Protein AF-A0A6A8FIJ9-F1 (afdb_monomer_lite)

Foldseek 3Di:
DAAFEEEEAPLADCLCVVVQVVSVYHYDHAHADLVRSLVVCVVVVGQWYDYNVGQTAGSVVGSGGDPVVVVVVLVVVCVVVVHDPVVVVVPTQDKDKDKDKAAAAPVLLVLLLVLVVPDDDFDDWDPNAGIWTHNDPFKIKGWHQDPPHRIIMIMIMGSDPVVRVVVCVVSVCSSVCSRPDDD

Secondary structure (DSSP, 8-state):
-TT--EEEETTS-HHHHHHHHHTTPPEEEE-SSHHHHHHHHHHHT-SEEE-TTS-EEETTT-SS--HHHHHHHHHHHHHHHT--HHHHHHTS---EEEEEEEE--HHHHHHHHHHHHTSS--SEEE-TTSEEEESSSSEEEEEEE-SSSSEEEEEEEES-HHHHHHHHHHHHHHHHHHHH---

pLDDT: mean 95.49, std 5.61, range [51.22, 98.56]

Sequence (183 aa):
HKGADVVCPINSTMAVSIVANEAGSKVIHTKVGSVEVSREMVKRKSIIGLEENGGFMYGKLNEVRDGVMTTALVLDMMATENQTLSTLMSSLPKIFQYKAKFRCNKQKANEVVQSCLKHGSFQNVETLDGAKIWIDKETWVMVRPSGTEPLVRMYAESTDEMLLNSKVREYRRLIEGTINCAL

Structure (mmCIF, N/CA/C/O backbone):
data_AF-A0A6A8FIJ9-F1
#
_entry.id   AF-A0A6A8FIJ9-F1
#
loop_
_atom_site.group_PDB
_atom_site.id
_atom_site.type_symbol
_atom_site.label_atom_id
_atom_site.label_alt_id
_atom_site.label_comp_id
_atom_site.label_asym_id
_atom_site.label_entity_id
_atom_site.label_seq_id
_atom_site.pdbx_PDB_ins_code
_atom_site.Cartn_x
_atom_site.Cartn_y
_atom_site.Cartn_z
_atom_site.occupancy
_atom_site.B_iso_or_equiv
_atom_site.auth_seq_id
_atom_site.auth_comp_id
_atom_site.auth_asym_id
_atom_site.auth_atom_id
_atom_site.pdbx_PDB_model_num
ATOM 1 N N . HIS A 1 1 ? 6.738 0.257 -18.972 1.00 70.94 1 HIS A N 1
ATOM 2 C CA . HIS A 1 1 ? 5.652 0.052 -19.959 1.00 70.94 1 HIS A CA 1
ATOM 3 C C . HIS A 1 1 ? 4.646 1.189 -19.844 1.00 70.94 1 HIS A C 1
ATOM 5 O O . HIS A 1 1 ? 3.904 1.202 -18.873 1.00 70.94 1 HIS A O 1
ATOM 11 N N . LYS A 1 2 ? 4.653 2.164 -20.766 1.00 76.75 2 LYS A N 1
ATOM 12 C CA . LYS A 1 2 ? 3.722 3.307 -20.697 1.00 76.75 2 LYS A CA 1
ATOM 13 C C . LYS A 1 2 ? 2.274 2.832 -20.853 1.00 76.75 2 LYS A C 1
ATOM 15 O O . LYS A 1 2 ? 2.009 1.997 -21.716 1.00 76.75 2 LYS A O 1
ATOM 20 N N . GLY A 1 3 ? 1.371 3.350 -20.022 1.00 82.00 3 GLY A N 1
ATOM 21 C CA . GLY A 1 3 ? -0.066 3.064 -20.094 1.00 82.00 3 GLY A CA 1
ATOM 22 C C . GLY A 1 3 ? -0.511 1.682 -19.601 1.00 82.00 3 GLY A C 1
ATOM 23 O O . GLY A 1 3 ? -1.682 1.348 -19.753 1.00 82.00 3 GLY A O 1
ATOM 24 N N . ALA A 1 4 ? 0.379 0.869 -19.023 1.00 88.81 4 ALA A N 1
ATOM 25 C CA . ALA A 1 4 ? -0.010 -0.412 -18.430 1.00 88.81 4 ALA A CA 1
ATOM 26 C C . ALA A 1 4 ? -0.706 -0.201 -17.075 1.00 88.81 4 ALA A C 1
ATOM 28 O O . ALA A 1 4 ? -0.187 0.545 -16.245 1.00 88.81 4 ALA A O 1
ATOM 29 N N . ASP A 1 5 ? -1.836 -0.870 -16.835 1.00 93.75 5 ASP A N 1
ATOM 30 C CA . ASP A 1 5 ? -2.504 -0.858 -15.528 1.00 93.75 5 ASP A CA 1
ATOM 31 C C . ASP A 1 5 ? -1.579 -1.441 -14.442 1.00 93.75 5 ASP A C 1
ATOM 33 O O . ASP A 1 5 ? -0.927 -2.464 -14.648 1.00 93.75 5 ASP A O 1
ATOM 37 N N . VAL A 1 6 ? -1.552 -0.813 -13.266 1.00 97.44 6 VAL A N 1
ATOM 38 C CA . VAL A 1 6 ? -0.811 -1.268 -12.083 1.00 97.44 6 VAL A CA 1
ATOM 39 C C . VAL A 1 6 ? -1.814 -1.770 -11.053 1.00 97.44 6 VAL A C 1
ATOM 41 O O . VAL A 1 6 ? -2.644 -1.000 -10.575 1.00 97.44 6 VAL A O 1
ATOM 44 N N . VAL A 1 7 ? -1.759 -3.056 -10.712 1.00 98.38 7 VAL A N 1
ATOM 45 C CA . VAL A 1 7 ? -2.670 -3.666 -9.730 1.00 98.38 7 VAL A CA 1
ATOM 46 C C . VAL A 1 7 ? -1.978 -3.751 -8.374 1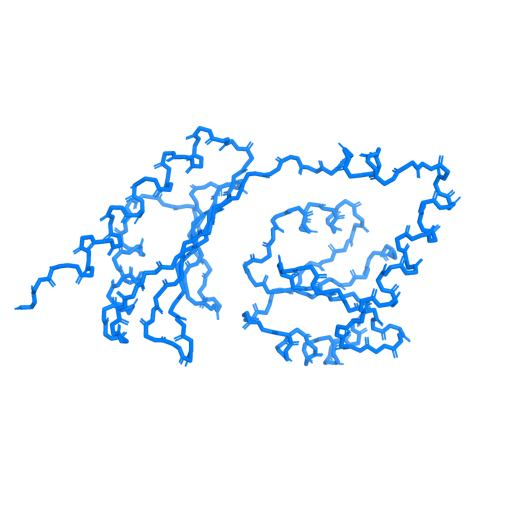.00 98.38 7 VAL A C 1
ATOM 48 O O . VAL A 1 7 ? -0.935 -4.390 -8.245 1.00 98.38 7 VAL A O 1
ATOM 51 N N . CYS A 1 8 ? -2.541 -3.131 -7.343 1.00 98.12 8 CYS A N 1
ATOM 52 C CA . CYS A 1 8 ? -1.954 -3.182 -6.008 1.00 98.12 8 CYS A CA 1
ATOM 53 C C . CYS A 1 8 ? -3.012 -3.081 -4.903 1.00 98.12 8 CYS A C 1
ATOM 55 O O . CYS A 1 8 ? -4.114 -2.588 -5.137 1.00 98.12 8 CYS A O 1
ATOM 57 N N . PRO A 1 9 ? -2.721 -3.544 -3.681 1.00 97.94 9 PRO A N 1
ATOM 58 C CA . PRO A 1 9 ? -3.596 -3.331 -2.544 1.00 97.94 9 PRO A CA 1
ATOM 59 C C . PRO A 1 9 ? -3.847 -1.852 -2.239 1.00 97.94 9 PRO A C 1
ATOM 61 O O . PRO A 1 9 ? -2.975 -1.002 -2.387 1.00 97.94 9 PRO A O 1
ATOM 64 N N . ILE A 1 10 ? -5.014 -1.551 -1.674 1.00 97.56 10 ILE A N 1
ATOM 65 C CA . ILE A 1 10 ? -5.361 -0.198 -1.211 1.00 97.56 10 ILE A CA 1
ATOM 66 C C . ILE A 1 10 ? -4.384 0.386 -0.160 1.00 97.56 10 ILE A C 1
ATOM 68 O O . ILE A 1 10 ? -4.311 1.605 0.012 1.00 97.56 10 ILE A O 1
ATOM 72 N N . ASN A 1 11 ? -3.621 -0.459 0.547 1.00 96.56 11 ASN A N 1
ATOM 73 C CA . ASN A 1 11 ? -2.602 -0.039 1.517 1.00 96.56 11 ASN A CA 1
ATOM 74 C C . ASN A 1 11 ? -1.200 0.158 0.904 1.00 96.56 11 ASN A C 1
ATOM 76 O O . ASN A 1 11 ? -0.244 0.382 1.650 1.00 96.56 11 ASN A O 1
ATOM 80 N N . SER A 1 12 ? -1.062 0.057 -0.421 1.00 96.88 12 SER A N 1
ATOM 81 C CA . SER A 1 12 ? 0.166 0.410 -1.127 1.00 96.88 12 SER A CA 1
ATOM 82 C C . SER A 1 12 ? 0.452 1.909 -1.033 1.00 96.88 12 SER A C 1
ATOM 84 O O . SER A 1 12 ? -0.452 2.735 -0.899 1.00 96.88 12 SER A O 1
ATOM 86 N N . THR A 1 13 ? 1.740 2.245 -1.091 1.00 96.25 13 THR A N 1
ATOM 87 C CA . THR A 1 13 ? 2.216 3.627 -1.008 1.00 96.25 13 THR A CA 1
ATOM 88 C C . THR A 1 13 ? 1.699 4.486 -2.157 1.00 96.25 13 THR A C 1
ATOM 90 O O . THR A 1 13 ? 1.628 4.023 -3.298 1.00 96.25 13 THR A O 1
ATOM 93 N N . MET A 1 14 ? 1.428 5.764 -1.884 1.00 95.25 14 MET A N 1
ATOM 94 C CA . MET A 1 14 ? 1.135 6.773 -2.905 1.00 95.25 14 MET A CA 1
ATOM 95 C C . MET A 1 14 ? 2.253 6.914 -3.939 1.00 95.25 14 MET A C 1
ATOM 97 O O . MET A 1 14 ? 1.961 7.331 -5.057 1.00 95.25 14 MET A O 1
ATOM 101 N N . ALA A 1 15 ? 3.494 6.515 -3.623 1.00 95.38 15 ALA A N 1
ATOM 102 C CA . ALA A 1 15 ? 4.596 6.520 -4.587 1.00 95.38 15 ALA A CA 1
ATOM 103 C C . ALA A 1 15 ? 4.228 5.743 -5.861 1.00 95.38 15 ALA A C 1
ATOM 105 O O . ALA A 1 15 ? 4.543 6.173 -6.965 1.00 95.38 15 ALA A O 1
ATOM 106 N N . VAL A 1 16 ? 3.498 4.630 -5.710 1.00 95.50 16 VAL A N 1
ATOM 107 C CA . VAL A 1 16 ? 3.027 3.808 -6.833 1.00 95.50 16 VAL A CA 1
ATOM 108 C C . VAL A 1 16 ? 2.086 4.612 -7.722 1.00 95.50 16 VAL A C 1
ATOM 110 O O . VAL A 1 16 ? 2.244 4.604 -8.938 1.00 95.50 16 VAL A O 1
ATOM 113 N N . SER A 1 17 ? 1.136 5.333 -7.127 1.00 94.00 17 SER A N 1
ATOM 114 C CA . SER A 1 17 ? 0.185 6.165 -7.865 1.00 94.00 17 SER A CA 1
ATOM 115 C C . SER A 1 17 ? 0.854 7.351 -8.546 1.00 94.00 17 SER A C 1
ATOM 117 O O . SER A 1 17 ? 0.517 7.646 -9.688 1.00 94.00 17 SER A O 1
ATOM 119 N N . ILE A 1 18 ? 1.813 8.005 -7.886 1.00 93.88 18 ILE A N 1
ATOM 120 C CA . ILE A 1 18 ? 2.570 9.124 -8.464 1.00 93.88 18 ILE A CA 1
ATOM 121 C C . ILE A 1 18 ? 3.341 8.644 -9.700 1.00 93.88 18 ILE A C 1
ATOM 123 O O . ILE A 1 18 ? 3.098 9.138 -10.799 1.00 93.88 18 ILE A O 1
ATOM 127 N N . VAL A 1 19 ? 4.165 7.602 -9.547 1.00 93.44 19 VAL A N 1
ATOM 128 C CA . VAL A 1 19 ? 4.986 7.048 -10.637 1.00 93.44 19 VAL A CA 1
ATOM 129 C C . VAL A 1 19 ? 4.120 6.475 -11.766 1.00 93.44 19 VAL A C 1
ATOM 131 O O . VAL A 1 19 ? 4.424 6.657 -12.945 1.00 93.44 19 VAL A O 1
ATOM 134 N N . ALA A 1 20 ? 3.010 5.802 -11.442 1.00 94.00 20 ALA A N 1
ATOM 135 C CA . ALA A 1 20 ? 2.084 5.301 -12.455 1.00 94.00 20 ALA A CA 1
ATOM 136 C C . ALA A 1 20 ? 1.451 6.450 -13.256 1.00 94.00 20 ALA A C 1
ATOM 138 O O . ALA A 1 20 ? 1.431 6.394 -14.486 1.00 94.00 20 ALA A O 1
ATOM 139 N N . ASN A 1 21 ? 0.985 7.507 -12.587 1.00 92.50 21 ASN A N 1
ATOM 140 C CA . ASN A 1 21 ? 0.367 8.654 -13.252 1.00 92.50 21 ASN A CA 1
ATOM 141 C C . ASN A 1 21 ? 1.360 9.391 -14.167 1.00 92.50 21 ASN A C 1
ATOM 143 O O . ASN A 1 21 ? 1.001 9.731 -15.294 1.00 92.50 21 ASN A O 1
ATOM 147 N N . GLU A 1 22 ? 2.612 9.575 -13.735 1.00 92.12 22 GLU A N 1
ATOM 148 C CA . GLU A 1 22 ? 3.693 10.143 -14.562 1.00 92.12 22 GLU A CA 1
ATOM 149 C C . GLU A 1 22 ? 3.952 9.316 -15.834 1.00 92.12 22 GLU A C 1
ATOM 151 O O . GLU A 1 22 ? 4.255 9.861 -16.897 1.00 92.12 22 GLU A O 1
ATOM 156 N N . ALA A 1 23 ? 3.766 7.995 -15.757 1.00 91.00 23 ALA A N 1
ATOM 157 C CA . ALA A 1 23 ? 3.879 7.078 -16.890 1.00 91.00 23 ALA A CA 1
ATOM 158 C C . AL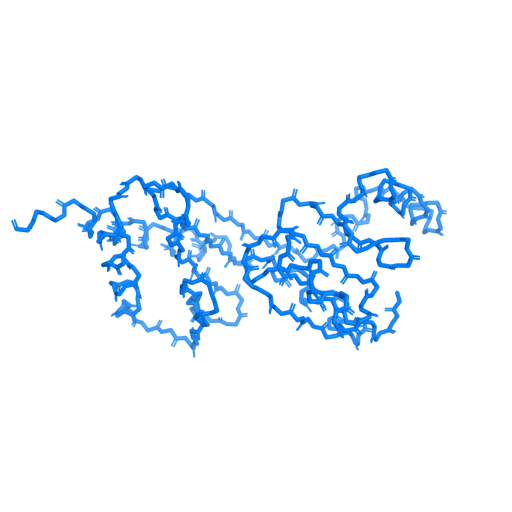A A 1 23 ? 2.596 6.956 -17.746 1.00 91.00 23 ALA A C 1
ATOM 160 O O . ALA A 1 23 ? 2.569 6.164 -18.699 1.00 91.00 23 ALA A O 1
ATOM 161 N N . GLY A 1 24 ? 1.535 7.708 -17.423 1.00 93.88 24 GLY A N 1
ATOM 162 C CA . GLY A 1 24 ? 0.219 7.618 -18.069 1.00 93.88 24 GLY A CA 1
ATOM 163 C C . GLY A 1 24 ? -0.537 6.318 -17.765 1.00 93.88 24 GLY A C 1
ATOM 164 O O . GLY A 1 24 ? -1.435 5.934 -18.514 1.00 93.88 24 GLY A O 1
ATOM 165 N N . SER A 1 25 ? -0.147 5.616 -16.703 1.00 94.62 25 SER A N 1
ATOM 166 C CA . SER A 1 25 ? -0.728 4.358 -16.237 1.00 94.62 25 SER A CA 1
ATOM 167 C C . SER A 1 25 ? -1.834 4.591 -15.209 1.00 94.62 25 SER A C 1
ATOM 169 O O . SER A 1 25 ? -1.841 5.593 -14.498 1.00 94.62 25 SER A O 1
ATOM 171 N N . LYS A 1 26 ? -2.768 3.640 -15.095 1.00 94.44 26 LYS A N 1
ATOM 172 C CA . LYS A 1 26 ? -3.822 3.658 -14.070 1.00 94.44 26 LYS A CA 1
ATOM 173 C C . LYS A 1 26 ? -3.477 2.711 -12.930 1.00 94.44 26 LYS A C 1
ATOM 175 O O . LYS A 1 26 ? -2.994 1.609 -13.174 1.00 94.44 26 LYS A O 1
ATOM 180 N N . VAL A 1 27 ? -3.791 3.109 -11.701 1.00 96.94 27 VAL A N 1
ATOM 181 C CA . VAL A 1 27 ? -3.715 2.224 -10.533 1.00 96.94 27 VAL A CA 1
ATOM 182 C C . VAL A 1 27 ? -5.078 1.602 -10.260 1.00 96.94 27 VAL A C 1
ATOM 184 O O . VAL A 1 27 ? -6.092 2.298 -10.191 1.00 96.94 27 VAL A O 1
ATOM 187 N N . ILE A 1 28 ? -5.094 0.283 -10.092 1.00 97.69 28 ILE A N 1
ATOM 188 C CA . ILE A 1 28 ? -6.264 -0.505 -9.724 1.00 97.69 28 ILE A CA 1
ATOM 189 C C . ILE A 1 28 ? -6.052 -1.036 -8.308 1.00 97.69 28 ILE A C 1
ATOM 191 O O . ILE A 1 28 ? -5.232 -1.930 -8.092 1.00 97.69 28 ILE A O 1
ATOM 195 N N . HIS A 1 29 ? -6.815 -0.502 -7.354 1.00 97.81 29 HIS A N 1
ATOM 196 C CA . HIS A 1 29 ? -6.755 -0.959 -5.971 1.00 97.81 29 HIS A CA 1
ATOM 197 C C . HIS A 1 29 ? -7.526 -2.267 -5.755 1.00 97.81 29 HIS A C 1
ATOM 199 O O . HIS A 1 29 ? -8.681 -2.400 -6.164 1.00 97.81 29 HIS A O 1
ATOM 205 N N . THR A 1 30 ? -6.905 -3.206 -5.043 1.00 98.31 30 THR A N 1
ATOM 206 C CA . THR A 1 30 ? -7.528 -4.436 -4.536 1.00 98.31 30 THR A CA 1
ATOM 207 C C . THR A 1 30 ? -7.634 -4.412 -3.012 1.00 98.31 30 THR A C 1
ATOM 209 O O . THR A 1 30 ? -7.060 -3.558 -2.327 1.00 98.31 30 THR A O 1
ATOM 212 N N . LYS A 1 31 ? -8.336 -5.402 -2.448 1.00 97.69 31 LYS A N 1
ATOM 213 C CA . LYS A 1 31 ? -8.158 -5.752 -1.034 1.00 97.69 31 LYS A CA 1
ATOM 214 C C . LYS A 1 31 ? -6.714 -6.197 -0.779 1.00 97.69 31 LYS A C 1
ATOM 216 O O . LYS A 1 31 ? -6.003 -6.586 -1.709 1.00 97.69 31 LYS A O 1
ATOM 221 N N . VAL A 1 32 ? -6.281 -6.139 0.477 1.00 96.19 32 VAL A N 1
ATOM 222 C CA . VAL A 1 32 ? -4.925 -6.528 0.870 1.00 96.19 32 VAL A CA 1
ATOM 223 C C . VAL A 1 32 ? -4.762 -8.044 0.791 1.00 96.19 32 VAL A C 1
ATOM 225 O O . VAL A 1 32 ? -5.449 -8.783 1.501 1.00 96.19 32 VAL A O 1
ATOM 228 N N . GLY A 1 33 ? -3.799 -8.486 -0.019 1.00 94.69 33 GLY A N 1
ATOM 229 C CA . GLY A 1 33 ? -3.347 -9.872 -0.116 1.00 94.69 33 GLY A CA 1
ATOM 230 C C . GLY A 1 33 ? -2.951 -10.285 -1.536 1.00 94.69 33 GLY A C 1
ATOM 231 O O . GLY A 1 33 ? -3.668 -10.015 -2.495 1.00 94.69 33 GLY A O 1
ATOM 232 N N . SER A 1 34 ? -1.837 -11.010 -1.659 1.00 95.88 34 SER A N 1
ATOM 233 C CA . SER A 1 34 ? -1.269 -11.450 -2.947 1.00 95.88 34 SER A CA 1
ATOM 234 C C . SER A 1 34 ? -2.253 -12.168 -3.868 1.00 95.88 34 SER A C 1
ATOM 236 O O . SER A 1 34 ? -2.217 -11.960 -5.076 1.00 95.88 34 SER A O 1
ATOM 238 N N . VAL A 1 35 ? -3.151 -12.986 -3.317 1.00 96.38 35 VAL A N 1
ATOM 239 C CA . VAL A 1 35 ? -4.166 -13.704 -4.103 1.00 96.38 35 VAL A CA 1
ATOM 240 C C . VAL A 1 35 ? -5.176 -12.740 -4.730 1.00 96.38 35 VAL A C 1
ATOM 242 O O . VAL A 1 35 ? -5.598 -12.960 -5.862 1.00 96.38 35 VAL A O 1
ATOM 245 N N . GLU A 1 36 ? -5.544 -11.665 -4.032 1.00 97.69 36 GLU A N 1
ATOM 246 C CA . GLU A 1 36 ? -6.464 -10.646 -4.551 1.00 97.69 36 GLU A CA 1
ATOM 247 C C . GLU A 1 36 ? -5.817 -9.870 -5.703 1.00 97.69 36 GLU A C 1
ATOM 249 O O . GLU A 1 36 ? -6.442 -9.685 -6.746 1.00 97.69 36 GLU A O 1
ATOM 254 N N . VAL A 1 37 ? -4.538 -9.505 -5.553 1.00 98.38 37 VAL A N 1
ATOM 255 C CA . VAL A 1 37 ? -3.745 -8.859 -6.611 1.00 98.38 37 VAL A CA 1
ATOM 256 C C . VAL A 1 37 ? -3.625 -9.777 -7.827 1.00 98.38 37 VAL A C 1
ATOM 258 O O . VAL A 1 37 ? -3.985 -9.378 -8.930 1.00 98.38 37 VAL A O 1
ATOM 261 N N . SER A 1 38 ? -3.198 -11.026 -7.621 1.00 98.19 38 SER A N 1
ATOM 262 C CA . SER A 1 38 ? -3.028 -12.029 -8.678 1.00 98.19 38 SER A CA 1
ATOM 263 C C . SER A 1 38 ? -4.318 -12.254 -9.476 1.00 98.19 38 SER A C 1
ATOM 265 O O . SER A 1 38 ? -4.323 -12.189 -10.704 1.00 98.19 38 SER A O 1
ATOM 267 N N . ARG A 1 39 ? -5.456 -12.431 -8.791 1.00 98.25 39 ARG A N 1
ATOM 268 C CA . ARG A 1 39 ? -6.762 -12.612 -9.445 1.00 98.25 39 ARG A CA 1
ATOM 269 C C . ARG A 1 39 ? -7.183 -11.396 -10.265 1.00 98.25 39 ARG A C 1
ATOM 271 O O . ARG A 1 39 ? -7.687 -11.564 -11.377 1.00 98.25 39 ARG A O 1
ATOM 278 N N . GLU A 1 40 ? -6.990 -10.187 -9.740 1.00 98.38 40 GLU A N 1
ATOM 279 C CA . GLU A 1 40 ? -7.343 -8.967 -10.471 1.00 98.38 40 GLU A CA 1
ATOM 280 C C . GLU A 1 40 ? -6.398 -8.735 -11.663 1.00 98.38 40 GLU A C 1
ATOM 282 O O . GLU A 1 40 ? -6.862 -8.318 -12.727 1.00 98.38 40 GLU A O 1
ATOM 287 N N . MET A 1 41 ? -5.111 -9.093 -11.545 1.00 98.00 41 MET A N 1
ATOM 288 C CA . MET A 1 41 ? -4.180 -9.108 -12.678 1.00 98.00 41 MET A CA 1
ATOM 289 C C . MET A 1 41 ? -4.655 -10.052 -13.782 1.00 98.00 41 MET A C 1
ATOM 291 O O . MET A 1 41 ? -4.787 -9.606 -14.921 1.00 98.00 41 MET A O 1
ATOM 295 N N . VAL A 1 42 ? -4.991 -11.306 -13.453 1.00 97.56 42 VAL A N 1
ATOM 296 C CA . VAL A 1 42 ? -5.491 -12.300 -14.423 1.00 97.56 42 VAL A CA 1
ATOM 297 C C . VAL A 1 42 ? -6.757 -11.799 -15.119 1.00 97.56 42 VAL A C 1
ATOM 299 O O . VAL A 1 42 ? -6.851 -11.816 -16.347 1.00 97.56 42 VAL A O 1
ATOM 302 N N . LYS A 1 43 ? -7.725 -11.288 -14.349 1.00 97.25 43 LYS A N 1
ATOM 303 C CA . LYS A 1 43 ? -8.987 -10.750 -14.879 1.00 97.25 43 LYS A CA 1
ATOM 304 C C . LYS A 1 43 ? -8.762 -9.618 -15.884 1.00 97.25 43 LYS A C 1
ATOM 306 O O . LYS A 1 43 ? -9.482 -9.527 -16.877 1.00 97.25 43 LYS A O 1
ATOM 311 N N . ARG A 1 44 ? -7.787 -8.746 -15.621 1.00 95.19 44 ARG A N 1
ATOM 312 C CA . ARG A 1 44 ? -7.478 -7.575 -16.458 1.00 95.19 44 ARG A CA 1
ATOM 313 C C . ARG A 1 44 ? -6.423 -7.833 -17.520 1.00 95.19 44 ARG A C 1
ATOM 315 O O . ARG A 1 44 ? -6.210 -6.961 -18.357 1.00 95.19 44 ARG A O 1
ATOM 322 N N . LYS A 1 45 ? -5.763 -8.993 -17.483 1.00 95.06 45 LYS A N 1
ATOM 323 C CA . LYS A 1 45 ? -4.529 -9.259 -18.233 1.00 95.06 45 LYS A CA 1
ATOM 324 C C . LYS A 1 45 ? -3.464 -8.188 -17.948 1.00 95.06 45 LYS A C 1
ATOM 326 O O . LYS A 1 45 ? -2.795 -7.706 -18.861 1.00 95.06 45 LYS A O 1
ATOM 331 N N . SER A 1 46 ? -3.361 -7.760 -16.686 1.00 95.56 46 SER A N 1
ATOM 332 C CA . SER A 1 46 ? -2.366 -6.767 -16.274 1.00 95.56 46 SER A CA 1
ATOM 333 C C . SER A 1 46 ? -0.972 -7.386 -16.214 1.00 95.56 46 SER A C 1
ATOM 335 O O . SER A 1 46 ? -0.794 -8.517 -15.771 1.00 95.56 46 SER A O 1
ATOM 337 N N . ILE A 1 47 ? 0.028 -6.608 -16.623 1.00 96.00 47 ILE A N 1
ATOM 338 C CA . ILE A 1 47 ? 1.433 -7.020 -16.629 1.00 96.00 47 ILE A CA 1
ATOM 339 C C . ILE A 1 47 ? 2.214 -6.543 -15.398 1.00 96.00 47 ILE A C 1
ATOM 341 O O . ILE A 1 47 ? 3.356 -6.966 -15.222 1.00 96.00 47 ILE A O 1
ATOM 345 N N . ILE A 1 48 ? 1.633 -5.669 -14.567 1.00 97.44 48 ILE A N 1
ATOM 346 C CA . ILE A 1 48 ? 2.272 -5.136 -13.358 1.00 97.44 48 ILE A CA 1
ATOM 347 C C . ILE A 1 48 ? 1.329 -5.321 -12.174 1.00 97.44 48 ILE A C 1
ATOM 349 O O . ILE A 1 48 ? 0.223 -4.772 -12.146 1.00 97.44 48 ILE A O 1
ATOM 353 N N . GLY A 1 49 ? 1.811 -6.036 -11.162 1.00 97.75 49 GLY A N 1
ATOM 354 C CA . GLY A 1 49 ? 1.198 -6.037 -9.844 1.00 97.75 49 GLY A CA 1
ATOM 355 C C . GLY A 1 49 ? 2.229 -5.995 -8.735 1.00 97.75 49 GLY A C 1
ATOM 356 O O . GLY A 1 49 ? 3.388 -6.359 -8.930 1.00 97.75 49 GLY A O 1
ATOM 357 N N . LEU A 1 50 ? 1.821 -5.511 -7.567 1.00 97.31 50 LEU A N 1
ATOM 358 C CA . LEU A 1 50 ? 2.705 -5.412 -6.410 1.00 97.31 50 LEU A CA 1
ATOM 359 C C . LEU A 1 50 ? 1.936 -5.379 -5.090 1.00 97.31 50 LEU A C 1
ATOM 361 O O . LEU A 1 50 ? 0.797 -4.929 -5.033 1.00 97.31 50 LEU A O 1
ATOM 365 N N . GLU A 1 51 ? 2.592 -5.806 -4.018 1.00 96.12 51 GLU A N 1
ATOM 366 C CA . GLU A 1 51 ? 2.162 -5.638 -2.630 1.00 96.12 51 GLU A CA 1
ATOM 367 C C . GLU A 1 51 ? 3.058 -4.630 -1.895 1.00 96.12 51 GLU A C 1
ATOM 369 O O . GLU A 1 51 ? 4.204 -4.376 -2.267 1.00 96.12 51 GLU A O 1
ATOM 374 N N . GLU A 1 52 ? 2.562 -4.080 -0.788 1.00 93.19 52 GLU A N 1
ATOM 375 C CA . GLU A 1 52 ? 3.275 -3.091 0.027 1.00 93.19 52 GLU A CA 1
ATOM 376 C C . GLU A 1 52 ? 4.517 -3.644 0.743 1.00 93.19 52 GLU A C 1
ATOM 378 O O . GLU A 1 52 ? 5.308 -2.885 1.301 1.00 93.19 52 GLU A O 1
ATOM 383 N N . ASN A 1 53 ? 4.655 -4.968 0.798 1.00 91.12 53 ASN A N 1
ATOM 384 C CA . ASN A 1 53 ? 5.782 -5.669 1.412 1.00 91.12 53 ASN A CA 1
ATOM 385 C C . ASN A 1 53 ? 6.950 -5.917 0.436 1.00 91.12 53 ASN A C 1
ATOM 387 O O . ASN A 1 53 ? 7.895 -6.610 0.805 1.00 91.12 53 ASN A O 1
ATOM 391 N N . GLY A 1 54 ? 6.879 -5.381 -0.788 1.00 90.56 54 GLY A N 1
ATOM 392 C CA . GLY A 1 54 ? 7.884 -5.569 -1.839 1.00 90.56 54 GLY A CA 1
ATOM 393 C C . GLY A 1 54 ? 7.610 -6.752 -2.771 1.00 90.56 54 GLY A C 1
ATOM 394 O O . GLY A 1 54 ? 8.375 -6.986 -3.701 1.00 90.56 54 GLY A O 1
ATOM 395 N N . GLY A 1 55 ? 6.523 -7.497 -2.557 1.00 95.50 55 GLY A N 1
ATOM 396 C CA . GLY A 1 55 ? 6.108 -8.570 -3.451 1.00 95.50 55 GLY A CA 1
ATOM 397 C C . GLY A 1 55 ? 5.675 -8.036 -4.812 1.00 95.50 55 GLY A C 1
ATOM 398 O O . GLY A 1 55 ? 4.530 -7.625 -4.946 1.00 95.50 55 GLY A O 1
ATOM 399 N N . PHE A 1 56 ? 6.558 -8.069 -5.806 1.00 97.56 56 PHE A N 1
ATOM 400 C CA . PHE A 1 56 ? 6.284 -7.638 -7.178 1.00 97.56 56 PHE A CA 1
ATOM 401 C C . PHE A 1 56 ? 5.927 -8.827 -8.081 1.00 97.56 56 PHE A C 1
ATOM 403 O O . PHE A 1 56 ? 6.427 -9.940 -7.897 1.00 97.56 56 PHE A O 1
ATOM 410 N N . MET A 1 57 ? 5.030 -8.589 -9.036 1.00 97.69 57 MET A N 1
ATOM 411 C CA . MET A 1 57 ? 4.479 -9.573 -9.966 1.00 97.69 57 MET A CA 1
ATOM 412 C C . MET A 1 57 ? 4.654 -9.057 -11.393 1.00 97.69 57 MET A C 1
ATOM 414 O O . MET A 1 57 ? 4.131 -7.997 -11.753 1.00 97.69 57 MET A O 1
ATOM 418 N N . TYR A 1 58 ? 5.374 -9.821 -12.212 1.00 97.19 58 TYR A N 1
ATOM 419 C CA . TYR A 1 58 ? 5.597 -9.496 -13.615 1.00 97.19 58 TYR A CA 1
ATOM 420 C C . TYR A 1 58 ? 4.709 -10.374 -14.492 1.00 97.19 58 TYR A C 1
ATOM 422 O O . TYR A 1 58 ? 5.114 -11.453 -14.925 1.00 97.19 58 TYR A O 1
ATOM 430 N N . GLY A 1 59 ? 3.506 -9.878 -14.792 1.00 96.50 59 GLY A N 1
ATOM 431 C CA . GLY A 1 59 ? 2.449 -10.646 -15.460 1.00 96.50 59 GLY A CA 1
ATOM 432 C C . GLY A 1 59 ? 2.810 -11.162 -16.856 1.00 96.50 59 GLY A C 1
ATOM 433 O O . GLY A 1 59 ? 2.143 -12.051 -17.364 1.00 96.50 59 GLY A O 1
ATOM 434 N N . LYS A 1 60 ? 3.889 -10.667 -17.485 1.00 94.94 60 LYS A N 1
ATOM 435 C CA . LYS A 1 60 ? 4.395 -11.280 -18.726 1.00 94.94 60 LYS A CA 1
ATOM 436 C C . LYS A 1 60 ? 4.983 -12.677 -18.520 1.00 94.94 60 LYS A C 1
ATOM 438 O O . LYS A 1 60 ? 5.017 -13.447 -19.473 1.00 94.94 60 LYS A O 1
ATOM 443 N N . LEU A 1 61 ? 5.502 -12.959 -17.326 1.00 95.38 61 LEU A N 1
ATOM 444 C CA . LEU A 1 61 ? 5.997 -14.276 -16.940 1.00 95.38 61 LEU A CA 1
ATOM 445 C C . LEU A 1 61 ? 4.910 -15.043 -16.184 1.00 95.38 61 LEU A C 1
ATOM 447 O O . LEU A 1 61 ? 4.559 -16.152 -16.575 1.00 95.38 61 LEU A O 1
ATOM 451 N N . ASN A 1 62 ? 4.406 -14.455 -15.097 1.00 94.56 62 ASN A N 1
ATOM 452 C CA . ASN A 1 62 ? 3.316 -14.987 -14.286 1.00 94.56 62 ASN A CA 1
ATOM 453 C C . ASN A 1 62 ? 2.717 -13.885 -13.391 1.00 94.56 62 ASN A C 1
ATOM 455 O O . ASN A 1 62 ? 3.375 -12.907 -13.038 1.00 94.56 62 ASN A O 1
ATOM 459 N N . GLU A 1 63 ? 1.458 -14.046 -12.994 1.00 96.44 63 GLU A N 1
ATOM 460 C CA . GLU A 1 63 ? 0.741 -13.130 -12.101 1.00 96.44 63 GLU A CA 1
ATOM 461 C C . GLU A 1 63 ? 0.896 -13.524 -10.624 1.00 96.44 63 GLU A C 1
ATOM 463 O O . GLU A 1 63 ? -0.050 -13.434 -9.839 1.00 96.44 63 GLU A O 1
ATOM 468 N N . VAL A 1 64 ? 2.079 -14.002 -10.232 1.00 96.19 64 VAL A N 1
ATOM 469 C CA . VAL A 1 64 ? 2.421 -14.289 -8.835 1.00 96.19 64 VAL A CA 1
ATOM 470 C C . VAL A 1 64 ? 3.690 -13.544 -8.437 1.00 96.19 64 VAL A C 1
ATOM 472 O O . VAL A 1 64 ? 4.386 -12.957 -9.262 1.00 96.19 64 VAL A O 1
ATOM 475 N N . ARG A 1 65 ? 3.978 -13.507 -7.134 1.00 97.25 65 ARG A N 1
ATOM 476 C CA . ARG A 1 65 ? 5.204 -12.872 -6.644 1.00 97.25 65 ARG A CA 1
ATOM 477 C C . ARG A 1 65 ? 6.415 -13.675 -7.078 1.00 97.25 65 ARG A C 1
ATOM 479 O O . ARG A 1 65 ? 6.492 -14.864 -6.773 1.00 97.25 65 ARG A O 1
ATOM 486 N N . ASP A 1 66 ? 7.382 -12.994 -7.673 1.00 96.81 66 ASP A N 1
ATOM 487 C CA . ASP A 1 66 ? 8.628 -13.611 -8.107 1.00 96.81 66 ASP A CA 1
ATOM 488 C C . ASP A 1 66 ? 9.810 -12.700 -7.766 1.00 96.81 66 ASP A C 1
ATOM 490 O O . ASP A 1 66 ? 10.089 -11.705 -8.440 1.00 96.81 66 ASP A O 1
ATOM 494 N N . GLY A 1 67 ? 10.509 -13.032 -6.679 1.00 96.44 67 GLY A N 1
ATOM 495 C CA . GLY A 1 67 ? 11.665 -12.264 -6.219 1.00 96.44 67 GLY A CA 1
ATOM 496 C C . GLY A 1 67 ? 12.870 -12.364 -7.157 1.00 96.44 67 GLY A C 1
ATOM 497 O O . GLY A 1 67 ? 13.641 -11.408 -7.254 1.00 96.44 67 GLY A O 1
ATOM 498 N N . VAL A 1 68 ? 13.021 -13.479 -7.880 1.00 97.38 68 VAL A N 1
ATOM 499 C CA . VAL A 1 68 ? 14.128 -13.674 -8.827 1.00 97.38 68 VAL A CA 1
ATOM 500 C C . VAL A 1 68 ? 13.898 -12.803 -10.053 1.00 97.38 68 VAL A C 1
ATOM 502 O O . VAL A 1 68 ? 14.781 -12.033 -10.426 1.00 97.38 68 VAL A O 1
ATOM 505 N N . MET A 1 69 ? 12.688 -12.842 -10.619 1.00 97.06 69 MET A N 1
ATOM 506 C CA . MET A 1 69 ? 12.314 -11.974 -11.736 1.00 97.06 69 MET A CA 1
ATOM 507 C C . MET A 1 69 ? 12.388 -10.495 -11.340 1.00 97.06 69 MET A C 1
ATOM 509 O O . MET A 1 69 ? 12.913 -9.683 -12.096 1.00 97.06 69 MET A O 1
ATOM 513 N N . THR A 1 70 ? 11.929 -10.141 -10.135 1.00 96.88 70 THR A N 1
ATOM 514 C CA . THR A 1 70 ? 12.039 -8.767 -9.611 1.00 96.88 70 THR A CA 1
ATOM 515 C C . THR A 1 70 ? 13.495 -8.315 -9.536 1.00 96.88 70 THR A C 1
ATOM 517 O O . THR A 1 70 ? 13.828 -7.226 -9.994 1.00 96.88 70 THR A O 1
ATOM 520 N N . THR A 1 71 ? 14.380 -9.169 -9.014 1.00 97.50 71 THR A N 1
ATOM 521 C CA . THR A 1 71 ? 15.820 -8.879 -8.933 1.00 97.50 71 THR A CA 1
ATOM 522 C C . THR A 1 71 ? 16.419 -8.694 -10.324 1.00 97.50 71 THR A C 1
ATOM 524 O O . THR A 1 71 ? 17.144 -7.729 -10.550 1.00 97.50 71 THR A O 1
ATOM 527 N N . ALA A 1 72 ? 16.077 -9.568 -11.274 1.00 97.69 72 ALA A N 1
ATOM 528 C CA . ALA A 1 72 ? 16.534 -9.453 -12.653 1.00 97.69 72 ALA A CA 1
ATOM 529 C C . ALA A 1 72 ? 16.072 -8.139 -13.307 1.00 97.69 72 ALA A C 1
ATOM 531 O O . ALA A 1 72 ? 16.886 -7.470 -13.931 1.00 97.69 72 ALA A O 1
ATOM 532 N N . LEU A 1 73 ? 14.813 -7.723 -13.109 1.00 96.44 73 LEU A N 1
ATOM 533 C CA . LEU A 1 73 ? 14.295 -6.443 -13.617 1.00 96.44 73 LEU A CA 1
ATOM 534 C C . LEU A 1 73 ? 15.014 -5.233 -13.009 1.00 96.44 73 LEU A C 1
ATOM 536 O O . LEU A 1 73 ? 15.269 -4.257 -13.708 1.00 96.44 73 LEU A O 1
ATOM 540 N N . VAL A 1 74 ? 15.352 -5.285 -11.717 1.00 97.00 74 VAL A N 1
ATOM 541 C CA . VAL A 1 74 ? 16.123 -4.216 -11.067 1.00 97.00 74 VAL A CA 1
ATOM 542 C C . VAL A 1 74 ? 17.538 -4.139 -11.640 1.00 97.00 74 VAL A C 1
ATOM 544 O O . VAL A 1 74 ? 18.003 -3.044 -11.945 1.00 97.00 74 VAL A O 1
ATOM 547 N N . LEU A 1 75 ? 18.210 -5.279 -11.827 1.00 98.06 75 LEU A N 1
ATOM 548 C CA . LEU A 1 75 ? 19.547 -5.324 -12.428 1.00 98.06 75 LEU A CA 1
ATOM 549 C C . LEU A 1 75 ? 19.539 -4.846 -13.886 1.00 98.06 75 LEU A C 1
ATOM 551 O O . LEU A 1 75 ? 20.422 -4.087 -14.275 1.00 98.06 75 LEU A O 1
ATOM 555 N N . ASP A 1 76 ? 18.533 -5.246 -14.665 1.00 97.50 76 ASP A N 1
ATOM 556 C CA . ASP A 1 76 ? 18.332 -4.804 -16.049 1.00 97.50 76 ASP A CA 1
ATOM 557 C C . ASP A 1 76 ? 18.123 -3.284 -16.132 1.00 97.50 76 ASP A C 1
ATOM 559 O O . ASP A 1 76 ? 18.774 -2.603 -16.924 1.00 97.50 76 ASP A O 1
ATOM 563 N N . MET A 1 77 ? 17.296 -2.724 -15.243 1.00 96.44 77 MET A N 1
ATOM 564 C CA . MET A 1 77 ? 17.101 -1.278 -15.118 1.00 96.44 77 MET A CA 1
ATOM 565 C C . MET A 1 77 ? 18.398 -0.555 -14.732 1.00 96.44 77 MET A C 1
ATOM 567 O O . MET A 1 77 ? 18.748 0.435 -15.365 1.00 96.44 77 MET A O 1
ATOM 571 N N . MET A 1 78 ? 19.145 -1.050 -13.739 1.00 98.00 78 MET A N 1
ATOM 572 C CA . MET A 1 78 ? 20.433 -0.457 -13.346 1.00 98.00 78 MET A CA 1
ATOM 573 C C . MET A 1 78 ? 21.447 -0.464 -14.495 1.00 98.00 78 MET A C 1
ATOM 575 O O . MET A 1 78 ? 22.140 0.531 -14.707 1.00 98.00 78 MET A O 1
ATOM 579 N N . ALA A 1 79 ? 21.528 -1.571 -15.238 1.00 98.06 79 ALA A N 1
ATOM 580 C CA . ALA A 1 79 ? 22.418 -1.704 -16.386 1.00 98.06 79 ALA A CA 1
ATOM 581 C C . ALA A 1 79 ? 22.002 -0.781 -17.542 1.00 98.06 79 ALA A C 1
ATOM 583 O O . ALA A 1 79 ? 22.859 -0.150 -18.157 1.00 98.06 79 ALA A O 1
ATOM 584 N N . THR A 1 80 ? 20.697 -0.671 -17.806 1.00 97.56 80 THR A N 1
ATOM 585 C CA . THR A 1 80 ? 20.140 0.164 -18.881 1.00 97.56 80 THR A CA 1
ATOM 586 C C . THR A 1 80 ? 20.321 1.653 -18.601 1.00 97.56 80 THR A C 1
ATOM 588 O O . THR A 1 80 ? 20.766 2.393 -19.475 1.00 97.56 80 THR A O 1
ATOM 591 N N . GLU A 1 81 ? 20.013 2.094 -17.381 1.00 95.81 81 GLU A N 1
ATOM 592 C CA . GLU A 1 81 ? 20.141 3.498 -16.970 1.00 95.81 81 GLU A CA 1
ATOM 593 C C . GLU A 1 81 ? 21.596 3.885 -16.659 1.00 95.81 81 GLU A C 1
ATOM 595 O O . GLU A 1 81 ? 21.916 5.065 -16.526 1.00 95.81 81 GLU A O 1
ATOM 600 N N . ASN A 1 82 ? 22.492 2.897 -16.535 1.00 97.12 82 ASN A N 1
ATOM 601 C CA . ASN A 1 82 ? 23.880 3.067 -16.106 1.00 97.12 82 ASN A CA 1
ATOM 602 C C . ASN A 1 82 ? 23.992 3.868 -14.791 1.00 97.12 82 ASN A C 1
ATOM 604 O O . ASN A 1 82 ? 24.828 4.762 -14.633 1.00 97.12 82 ASN A O 1
ATOM 608 N N . GLN A 1 83 ? 23.107 3.554 -13.843 1.00 97.44 83 GLN A N 1
ATOM 609 C CA . GLN A 1 83 ? 23.001 4.212 -12.543 1.00 97.44 83 GLN A CA 1
ATOM 610 C C . GLN A 1 83 ? 23.009 3.191 -11.407 1.00 97.44 83 GLN A C 1
ATOM 612 O O . GLN A 1 83 ? 22.594 2.040 -11.550 1.00 97.44 83 GLN A O 1
ATOM 617 N N . THR A 1 84 ? 23.471 3.624 -10.234 1.00 97.75 84 THR A N 1
ATOM 618 C CA . THR A 1 84 ? 23.387 2.804 -9.025 1.00 97.75 84 THR A CA 1
ATOM 619 C C . THR A 1 84 ? 21.940 2.720 -8.542 1.00 97.75 84 THR A C 1
ATOM 621 O O . THR A 1 84 ? 21.134 3.632 -8.750 1.00 97.75 84 THR A O 1
ATOM 624 N N . LEU A 1 85 ? 21.620 1.654 -7.804 1.00 96.69 85 LEU A N 1
ATOM 625 C CA . LEU A 1 85 ? 20.305 1.518 -7.182 1.00 96.69 85 LEU A CA 1
ATOM 626 C C . LEU A 1 85 ? 19.993 2.692 -6.244 1.00 96.69 85 LEU A C 1
ATOM 628 O O . LEU A 1 85 ? 18.859 3.153 -6.202 1.00 96.69 85 LEU A O 1
ATOM 632 N N . SER A 1 86 ? 20.986 3.206 -5.512 1.00 97.06 86 SER A N 1
ATOM 633 C CA . SER A 1 86 ? 20.787 4.346 -4.612 1.00 97.06 86 SER A CA 1
ATOM 634 C C . SER A 1 86 ? 20.386 5.618 -5.361 1.00 97.06 86 SER A C 1
ATOM 636 O O . SER A 1 86 ? 19.490 6.324 -4.901 1.00 97.06 86 SER A O 1
ATOM 638 N N . THR A 1 87 ? 20.988 5.886 -6.524 1.00 96.75 87 THR A N 1
ATOM 639 C CA . THR A 1 87 ? 20.614 7.019 -7.379 1.00 96.75 87 THR A CA 1
ATOM 640 C C . THR A 1 87 ? 19.194 6.857 -7.914 1.00 96.75 87 THR A C 1
ATOM 642 O O . THR A 1 87 ? 18.387 7.772 -7.754 1.00 96.75 87 THR A O 1
ATOM 645 N N . LEU A 1 88 ? 18.849 5.681 -8.448 1.00 95.19 88 LEU A N 1
ATOM 646 C CA . LEU A 1 88 ? 17.493 5.397 -8.931 1.00 95.19 88 LEU A CA 1
ATOM 647 C C . LEU A 1 88 ? 16.451 5.567 -7.816 1.00 95.19 88 LEU A C 1
ATOM 649 O O . LEU A 1 88 ? 15.452 6.258 -7.999 1.00 95.19 88 LEU A O 1
ATOM 653 N N . MET A 1 89 ? 16.714 5.027 -6.625 1.00 93.94 89 MET A N 1
ATOM 654 C CA . MET A 1 89 ? 15.819 5.165 -5.471 1.00 93.94 89 MET A CA 1
ATOM 655 C C . MET A 1 89 ? 15.680 6.615 -4.997 1.00 93.94 89 MET A C 1
ATOM 657 O O . MET A 1 89 ? 14.601 7.005 -4.560 1.00 93.94 89 MET A O 1
ATOM 661 N N . SER A 1 90 ? 16.739 7.425 -5.097 1.00 94.44 90 SER A N 1
ATOM 662 C CA . SER A 1 90 ? 16.703 8.839 -4.697 1.00 94.44 90 SER A CA 1
ATOM 663 C C . SER A 1 90 ? 15.832 9.719 -5.598 1.00 94.44 90 SER A C 1
ATOM 665 O O . SER A 1 90 ? 15.451 10.811 -5.186 1.00 94.44 90 SER A O 1
ATOM 667 N N . SER A 1 91 ? 15.496 9.241 -6.802 1.00 91.94 91 SER A N 1
ATOM 668 C CA . SER A 1 91 ? 14.584 9.935 -7.718 1.00 91.94 91 SER A CA 1
ATOM 669 C C . SER A 1 91 ? 13.106 9.767 -7.350 1.00 91.94 91 SER A C 1
ATOM 671 O O . SER A 1 91 ? 12.265 10.519 -7.839 1.00 91.94 91 SER A O 1
ATOM 673 N N . LEU A 1 92 ? 12.777 8.794 -6.491 1.00 93.12 92 LEU A N 1
ATOM 674 C CA . LEU A 1 92 ? 11.399 8.518 -6.104 1.00 93.12 92 LEU A CA 1
ATOM 675 C C . LEU A 1 92 ? 10.864 9.574 -5.123 1.00 93.12 92 LEU A C 1
ATOM 677 O O . LEU A 1 92 ? 11.627 10.113 -4.315 1.00 93.12 92 LEU A O 1
ATOM 681 N N . PRO A 1 93 ? 9.540 9.827 -5.123 1.00 92.31 93 PRO A N 1
ATOM 682 C CA . PRO A 1 93 ? 8.918 10.731 -4.166 1.00 92.31 93 PRO A CA 1
ATOM 683 C C . PRO A 1 93 ? 9.248 10.340 -2.723 1.00 92.31 93 PRO A C 1
ATOM 685 O O . PRO A 1 93 ? 9.059 9.191 -2.311 1.00 92.31 93 PRO A O 1
ATOM 688 N N . LYS A 1 94 ? 9.712 11.311 -1.931 1.00 94.56 94 LYS A N 1
ATOM 689 C CA . LYS A 1 94 ? 9.958 11.099 -0.505 1.00 94.56 94 LYS A CA 1
ATOM 690 C C . LYS A 1 94 ? 8.623 11.026 0.228 1.00 94.56 94 LYS A C 1
ATOM 692 O O . LYS A 1 94 ? 7.899 12.012 0.314 1.00 94.56 94 LYS A O 1
ATOM 697 N N . ILE A 1 95 ? 8.325 9.852 0.769 1.00 96.44 95 ILE A N 1
ATOM 698 C CA . ILE A 1 95 ? 7.081 9.564 1.474 1.00 96.44 95 ILE A CA 1
ATOM 699 C C . ILE A 1 95 ? 7.409 8.925 2.822 1.00 96.44 95 ILE A C 1
ATOM 701 O O . ILE A 1 95 ? 8.235 8.015 2.917 1.00 96.44 95 ILE A O 1
ATOM 705 N N . PHE A 1 96 ? 6.751 9.403 3.871 1.00 98.00 96 PHE A N 1
ATOM 706 C CA . PHE A 1 96 ? 6.899 8.909 5.232 1.00 98.00 96 PHE A CA 1
ATOM 707 C C . PHE A 1 96 ? 5.753 7.959 5.556 1.00 98.00 96 PHE A C 1
ATOM 709 O O . PHE A 1 96 ? 4.598 8.256 5.261 1.00 98.00 96 PHE A O 1
ATOM 716 N N . GLN A 1 97 ? 6.061 6.830 6.192 1.00 97.56 97 GLN A N 1
ATOM 717 C CA . GLN A 1 97 ? 5.086 5.786 6.497 1.00 97.56 97 GLN A CA 1
ATOM 718 C C . GLN A 1 97 ? 5.111 5.393 7.970 1.00 97.56 97 GLN A C 1
ATOM 720 O O . GLN A 1 97 ? 6.160 5.361 8.611 1.00 97.56 97 GLN A O 1
ATOM 725 N N . TYR A 1 98 ? 3.953 4.991 8.482 1.00 98.31 98 TYR A N 1
ATOM 726 C CA . TYR A 1 98 ? 3.803 4.383 9.797 1.00 98.31 98 TYR A CA 1
ATOM 727 C C . TYR A 1 98 ? 2.945 3.123 9.710 1.00 98.31 98 TYR A C 1
ATOM 729 O O . TYR A 1 98 ? 1.944 3.082 8.993 1.00 98.31 98 TYR A O 1
ATOM 737 N N . LYS A 1 99 ? 3.326 2.083 10.459 1.00 97.81 99 LYS A N 1
ATOM 738 C CA . LYS A 1 99 ? 2.582 0.822 10.554 1.00 97.81 99 LYS A CA 1
ATOM 739 C C . LYS A 1 99 ? 2.519 0.375 12.012 1.00 97.81 99 LYS A C 1
ATOM 741 O O . LYS A 1 99 ? 3.542 0.314 12.687 1.00 97.81 99 LYS A O 1
ATOM 746 N N . ALA A 1 100 ? 1.330 0.011 12.481 1.00 98.06 100 ALA A N 1
ATOM 747 C CA . ALA A 1 100 ? 1.119 -0.534 13.819 1.00 98.06 100 ALA A CA 1
ATOM 748 C C . ALA A 1 100 ? 0.051 -1.632 13.829 1.00 98.06 100 ALA A C 1
ATOM 750 O O . ALA A 1 100 ? -0.787 -1.737 12.932 1.00 98.06 100 ALA A O 1
ATOM 751 N N . LYS A 1 101 ? 0.087 -2.466 14.870 1.00 98.00 101 LYS A N 1
ATOM 752 C CA . LYS A 1 101 ? -0.895 -3.523 15.133 1.00 98.00 101 LYS A CA 1
ATOM 753 C C . LYS A 1 101 ? -1.408 -3.368 16.561 1.00 98.00 101 LYS A C 1
ATOM 755 O O . LYS A 1 101 ? -0.607 -3.162 17.468 1.00 98.00 101 LYS A O 1
ATOM 760 N N . PHE A 1 102 ? -2.711 -3.532 16.757 1.00 98.19 102 PHE A N 1
ATOM 761 C CA . PHE A 1 102 ? -3.360 -3.445 18.064 1.00 98.19 102 PHE A CA 1
ATOM 762 C C . PHE A 1 102 ? -4.186 -4.706 18.297 1.00 98.19 102 PHE A C 1
ATOM 764 O O . PHE A 1 102 ? -5.104 -4.999 17.527 1.00 98.19 102 PHE A O 1
ATOM 771 N N . ARG A 1 103 ? -3.847 -5.476 19.336 1.00 97.62 103 ARG A N 1
ATOM 772 C CA . ARG A 1 103 ? -4.591 -6.692 19.692 1.00 97.62 103 ARG A CA 1
ATOM 773 C C . ARG A 1 103 ? -5.974 -6.312 20.201 1.00 97.62 103 ARG A C 1
ATOM 775 O O . ARG A 1 103 ? -6.093 -5.477 21.090 1.00 97.62 103 ARG A O 1
ATOM 782 N N . CYS A 1 104 ? -7.001 -6.926 19.634 1.00 96.69 104 CYS A N 1
ATOM 783 C CA . CYS A 1 104 ? -8.387 -6.728 20.030 1.00 96.69 104 CYS A CA 1
ATOM 784 C C . CYS A 1 104 ? -9.263 -7.834 19.433 1.00 96.69 104 CYS A C 1
ATOM 786 O O . CYS A 1 104 ? -8.916 -8.458 18.431 1.00 96.69 104 CYS A O 1
ATOM 788 N N . ASN A 1 105 ? -10.413 -8.102 20.047 1.00 95.75 105 ASN A N 1
ATOM 789 C CA . ASN A 1 105 ? -11.378 -9.017 19.445 1.00 95.75 105 ASN A CA 1
ATOM 790 C C . ASN A 1 105 ? -12.046 -8.373 18.209 1.00 95.75 105 ASN A C 1
ATOM 792 O O . ASN A 1 105 ? -11.923 -7.173 17.956 1.00 95.75 105 ASN A O 1
ATOM 796 N N . LYS A 1 106 ? -12.781 -9.177 17.434 1.00 94.00 106 LYS A N 1
ATOM 797 C CA . LYS A 1 106 ? -13.438 -8.723 16.197 1.00 94.00 106 LYS A CA 1
ATOM 798 C C . LYS A 1 106 ? -14.439 -7.584 16.428 1.00 94.00 106 LYS A C 1
ATOM 800 O O . LYS A 1 106 ? -14.540 -6.692 15.591 1.00 94.00 106 LYS A O 1
ATOM 805 N N . GLN A 1 107 ? -15.154 -7.599 17.553 1.00 95.19 107 GLN A N 1
ATOM 806 C CA . GLN A 1 107 ? -16.092 -6.535 17.907 1.00 95.19 107 GLN A CA 1
ATOM 807 C C . GLN A 1 107 ? -15.353 -5.204 18.094 1.00 95.19 107 GLN A C 1
ATOM 809 O O . GLN A 1 107 ? -15.671 -4.230 17.417 1.00 95.19 107 GLN A O 1
ATOM 814 N N . LYS A 1 108 ? -14.306 -5.187 18.924 1.00 96.44 108 LYS A N 1
ATOM 815 C CA . LYS A 1 108 ? -13.461 -4.010 19.149 1.00 96.44 108 LYS A CA 1
ATOM 816 C C . LYS A 1 108 ? -12.770 -3.529 17.877 1.00 96.44 108 LYS A C 1
ATOM 818 O O . LYS A 1 108 ? -12.699 -2.327 17.652 1.00 96.44 108 LYS A O 1
ATOM 823 N N . ALA A 1 109 ? -12.324 -4.433 17.005 1.00 96.94 109 ALA A N 1
ATOM 824 C CA . ALA A 1 109 ? -11.760 -4.049 15.712 1.00 96.94 109 ALA A CA 1
ATOM 825 C C . ALA A 1 109 ? -12.777 -3.291 14.835 1.00 96.94 109 ALA A C 1
ATOM 827 O O . ALA A 1 109 ? -12.420 -2.301 14.197 1.00 96.94 109 ALA A O 1
ATOM 828 N N . ASN A 1 110 ? -14.045 -3.714 14.832 1.00 95.69 110 ASN A N 1
ATOM 829 C CA . ASN A 1 110 ? -15.114 -3.009 14.122 1.00 95.69 110 ASN A CA 1
ATOM 830 C C . ASN A 1 110 ? -15.451 -1.663 14.782 1.00 95.69 110 ASN A C 1
ATOM 832 O O . ASN A 1 110 ? -15.617 -0.672 14.074 1.00 95.69 110 ASN A O 1
ATOM 836 N N . GLU A 1 111 ? -15.511 -1.608 16.117 1.00 97.19 111 GLU A N 1
ATOM 837 C CA . GLU A 1 111 ? -15.703 -0.356 16.866 1.00 97.19 111 GLU A CA 1
ATOM 838 C C . GLU A 1 111 ? -14.596 0.657 16.547 1.00 97.19 111 GLU A C 1
ATOM 840 O O . GLU A 1 111 ? -14.898 1.822 16.302 1.00 97.19 111 GLU A O 1
ATOM 845 N N . VAL A 1 112 ? -13.335 0.215 16.453 1.00 98.06 112 VAL A N 1
ATOM 846 C CA . VAL A 1 112 ? -12.203 1.061 16.038 1.00 98.06 112 VAL A CA 1
ATOM 847 C C . VAL A 1 112 ? -12.438 1.665 14.657 1.00 98.06 112 VAL A C 1
ATOM 849 O O . VAL A 1 112 ? -12.286 2.872 14.495 1.00 98.06 112 VAL A O 1
ATOM 852 N N . VAL A 1 113 ? -12.840 0.860 13.667 1.00 97.56 113 VAL A N 1
ATOM 853 C CA . VAL A 1 113 ? -13.126 1.370 12.315 1.00 97.56 113 VAL A CA 1
ATOM 854 C C . VAL A 1 113 ? -14.221 2.437 12.365 1.00 97.56 113 VAL A C 1
ATOM 856 O O . VAL A 1 113 ? -14.053 3.509 11.790 1.00 97.56 113 VAL A O 1
ATOM 859 N N . GLN A 1 114 ? -15.313 2.1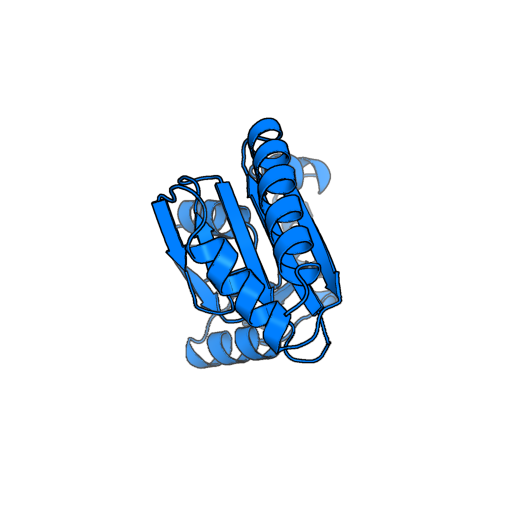82 13.090 1.00 97.12 114 GLN A N 1
ATOM 860 C CA . GLN A 1 114 ? -16.414 3.141 13.226 1.00 97.12 114 GLN A CA 1
ATOM 861 C C . GLN A 1 114 ? -16.003 4.419 13.964 1.00 97.12 114 GLN A C 1
ATOM 863 O O . GLN A 1 114 ? -16.437 5.506 13.591 1.00 97.12 114 GLN A O 1
ATOM 868 N N . SER A 1 115 ? -15.167 4.293 14.993 1.00 97.06 115 SER A N 1
ATOM 869 C CA . SER A 1 115 ? -14.623 5.415 15.756 1.00 97.06 115 SER A CA 1
ATOM 870 C C . SER A 1 115 ? -13.764 6.311 14.862 1.00 97.06 115 SER A C 1
ATOM 872 O O . SER A 1 115 ? -14.008 7.511 14.773 1.00 97.06 115 SER A O 1
ATOM 874 N N . CYS A 1 116 ? -12.844 5.722 14.091 1.00 97.00 116 CYS A N 1
ATOM 875 C CA . CYS A 1 116 ? -12.013 6.457 13.137 1.00 97.00 116 CYS A CA 1
ATOM 876 C C . CYS A 1 116 ? -12.834 7.127 12.023 1.00 97.00 116 CYS A C 1
ATOM 878 O O . CYS A 1 116 ? -12.537 8.258 11.661 1.00 97.00 116 CYS A O 1
ATOM 880 N N . LEU A 1 117 ? -13.885 6.479 11.508 1.00 96.38 117 LEU A N 1
ATOM 881 C CA . LEU A 1 117 ? -14.765 7.059 10.480 1.00 96.38 117 LEU A CA 1
ATOM 882 C C . LEU A 1 117 ? -15.581 8.264 10.966 1.00 96.38 117 LEU A C 1
ATOM 884 O O . LEU A 1 117 ? -16.068 9.040 10.149 1.00 96.38 117 LEU A O 1
ATOM 888 N N . LYS A 1 118 ? -15.761 8.410 12.280 1.00 95.00 118 LYS A N 1
ATOM 889 C CA . LYS A 1 118 ? -16.466 9.541 12.903 1.00 95.00 118 LYS A CA 1
ATOM 890 C C . LYS A 1 118 ? -15.506 10.606 13.433 1.00 95.00 118 LYS A C 1
ATOM 892 O O . LYS A 1 118 ? -15.953 11.581 14.034 1.00 95.00 118 LYS A O 1
ATOM 897 N N . HIS A 1 119 ? -14.201 10.403 13.267 1.00 94.00 119 HIS A N 1
ATOM 898 C CA . HIS A 1 119 ? -13.185 11.224 13.902 1.00 94.00 119 HIS A CA 1
ATOM 899 C C . HIS A 1 119 ? -12.706 12.356 12.996 1.00 94.00 119 HIS A C 1
ATOM 901 O O . HIS A 1 119 ? -12.173 12.125 11.911 1.00 94.00 119 HIS A O 1
ATOM 907 N N . GLY A 1 120 ? -12.829 13.585 13.497 1.00 84.81 120 GLY A N 1
ATOM 908 C CA . GLY A 1 120 ? -12.316 14.782 12.838 1.00 84.81 120 GLY A CA 1
ATOM 909 C C . GLY A 1 120 ? -13.001 15.104 11.508 1.00 84.81 120 GLY A C 1
ATOM 910 O O . GLY A 1 120 ? -14.115 14.670 11.223 1.00 84.81 120 GLY A O 1
ATOM 911 N N . SER A 1 121 ? -12.326 15.919 10.700 1.00 87.25 121 SER A N 1
ATOM 912 C CA . SER A 1 121 ? -12.713 16.216 9.320 1.00 87.25 121 SER A CA 1
ATOM 913 C C . SER A 1 121 ? -11.719 15.558 8.370 1.00 87.25 121 SER A C 1
ATOM 915 O O . SER A 1 121 ? -10.513 15.594 8.615 1.00 87.25 121 SER A O 1
ATOM 917 N N . PHE A 1 122 ? -12.227 14.964 7.297 1.00 93.12 122 PHE A N 1
ATOM 918 C CA . PHE A 1 122 ? -11.435 14.294 6.270 1.00 93.12 122 PHE A CA 1
ATOM 919 C C . PHE A 1 122 ? -11.943 14.685 4.882 1.00 93.12 122 PHE A C 1
ATOM 921 O O . PHE A 1 122 ? -13.114 15.025 4.709 1.00 93.12 122 PHE A O 1
ATOM 928 N N . GLN A 1 123 ? -11.058 14.629 3.890 1.00 95.62 123 GLN A N 1
ATOM 929 C CA . GLN A 1 123 ? -11.377 14.949 2.502 1.00 95.62 123 GLN A CA 1
ATOM 930 C C . GLN A 1 123 ? -12.132 13.807 1.810 1.00 95.62 123 GLN A C 1
ATOM 932 O O . GLN A 1 123 ? -13.038 14.056 1.017 1.00 95.62 123 GLN A O 1
ATOM 937 N N . ASN A 1 124 ? -11.739 12.558 2.069 1.00 96.25 124 ASN A N 1
ATOM 938 C CA . ASN A 1 124 ? -12.319 11.378 1.430 1.00 96.25 124 ASN A CA 1
ATOM 939 C C . ASN A 1 124 ? -12.120 10.119 2.288 1.00 96.25 124 ASN A C 1
ATOM 941 O O . ASN A 1 124 ? -11.209 10.057 3.113 1.00 96.25 124 ASN A O 1
ATOM 945 N N . VAL A 1 125 ? -12.937 9.092 2.052 1.00 97.06 125 VAL A N 1
ATOM 946 C CA . VAL A 1 125 ? -12.779 7.764 2.653 1.00 97.06 125 VAL A CA 1
ATOM 947 C C . VAL A 1 125 ? -12.930 6.687 1.590 1.00 97.06 125 VAL A C 1
ATOM 949 O O . VAL A 1 125 ? -13.912 6.657 0.853 1.00 97.06 125 VAL A O 1
ATOM 952 N N . GLU A 1 126 ? -11.995 5.744 1.571 1.00 97.31 126 GLU A N 1
ATOM 953 C CA . GLU A 1 126 ? -12.101 4.511 0.797 1.00 97.31 126 GLU A CA 1
ATOM 954 C C . GLU A 1 126 ? -12.313 3.314 1.736 1.00 97.31 126 GLU A C 1
ATOM 956 O O . GLU A 1 126 ? -11.568 3.118 2.699 1.00 97.31 126 GLU A O 1
ATOM 961 N N . THR A 1 127 ? -13.317 2.483 1.447 1.00 96.88 127 THR A N 1
ATOM 962 C CA . THR A 1 127 ? -13.737 1.369 2.320 1.00 96.88 127 THR A CA 1
ATOM 963 C C . THR A 1 127 ? -13.535 -0.019 1.707 1.00 96.88 127 THR A C 1
ATOM 965 O O . THR A 1 127 ? -14.168 -0.991 2.119 1.00 96.88 127 THR A O 1
ATOM 968 N N . LEU A 1 128 ? -12.636 -0.140 0.722 1.00 97.12 128 LEU A N 1
ATOM 969 C CA . LEU A 1 128 ? -12.397 -1.398 0.001 1.00 97.12 128 LEU A CA 1
ATOM 970 C C . LEU A 1 128 ? -11.948 -2.545 0.926 1.00 97.12 128 LEU A C 1
ATOM 972 O O . LEU A 1 128 ? -12.366 -3.690 0.737 1.00 97.12 128 LEU A O 1
ATOM 976 N N . ASP A 1 129 ? -11.103 -2.245 1.918 1.00 96.31 129 ASP A N 1
ATOM 977 C CA . ASP A 1 129 ? -10.585 -3.220 2.887 1.00 96.31 129 ASP A CA 1
ATOM 978 C C . ASP A 1 129 ? -10.265 -2.564 4.243 1.00 96.31 129 ASP A C 1
ATOM 980 O O . ASP A 1 129 ? -9.111 -2.304 4.583 1.00 96.31 129 ASP A O 1
ATOM 984 N N . GLY A 1 130 ? -11.312 -2.253 5.010 1.00 96.25 130 GLY A N 1
ATOM 985 C CA . GLY A 1 130 ? -11.226 -1.427 6.217 1.00 96.25 130 GLY A CA 1
ATOM 986 C C . GLY A 1 130 ? -11.674 0.001 5.921 1.00 96.25 130 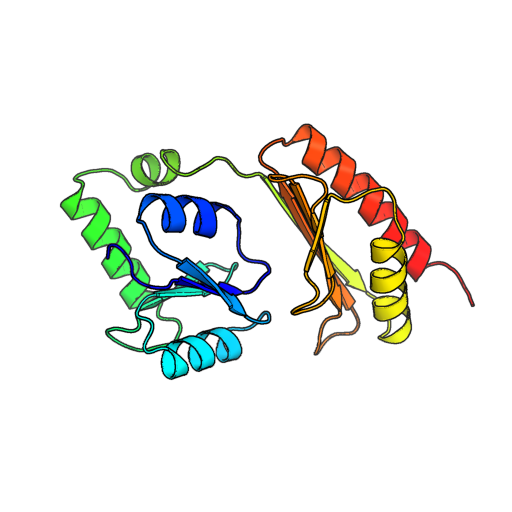GLY A C 1
ATOM 987 O O . GLY A 1 130 ? -12.635 0.197 5.183 1.00 96.25 130 GLY A O 1
ATOM 988 N N . ALA A 1 131 ? -10.993 0.992 6.489 1.00 97.81 131 ALA A N 1
ATOM 989 C CA . ALA A 1 131 ? -11.237 2.402 6.204 1.00 97.81 131 ALA A CA 1
ATOM 990 C C . ALA A 1 131 ? -9.910 3.125 5.990 1.00 97.81 131 ALA A C 1
ATOM 992 O O . ALA A 1 131 ? -9.128 3.244 6.932 1.00 97.81 131 ALA A O 1
ATOM 993 N N . LYS A 1 132 ? -9.666 3.601 4.765 1.00 98.31 132 LYS A N 1
ATOM 994 C CA . LYS A 1 132 ? -8.572 4.512 4.412 1.00 98.31 132 LYS A CA 1
ATOM 995 C C . LYS A 1 132 ? -9.129 5.931 4.363 1.00 98.31 132 LYS A C 1
ATOM 997 O O . LYS A 1 132 ? -9.915 6.263 3.483 1.00 98.31 132 LYS A O 1
ATOM 1002 N N . ILE A 1 133 ? -8.763 6.725 5.357 1.00 98.44 133 ILE A N 1
ATOM 1003 C CA . ILE A 1 133 ? -9.249 8.075 5.615 1.00 98.44 133 ILE A CA 1
ATOM 1004 C C . ILE A 1 133 ? -8.195 9.058 5.114 1.00 98.44 133 ILE A C 1
ATOM 1006 O O . ILE A 1 133 ? -7.079 9.104 5.634 1.00 98.44 133 ILE A O 1
ATOM 1010 N N . TRP A 1 134 ? -8.556 9.836 4.102 1.00 98.12 134 TRP A N 1
ATOM 1011 C CA . TRP A 1 134 ? -7.718 10.876 3.520 1.00 98.12 134 TRP A CA 1
ATOM 1012 C C . TRP A 1 134 ? -7.917 12.175 4.288 1.00 98.12 134 TRP A C 1
ATOM 1014 O O . TRP A 1 134 ? -9.001 12.757 4.261 1.00 98.12 134 TRP A O 1
ATOM 1024 N N . ILE A 1 135 ? -6.873 12.613 4.987 1.00 97.69 135 ILE A N 1
ATOM 1025 C CA . ILE A 1 135 ? -6.867 13.881 5.723 1.00 97.69 135 ILE A CA 1
ATOM 1026 C C . ILE A 1 135 ? -6.815 15.040 4.725 1.00 97.69 135 ILE A C 1
ATOM 1028 O O . ILE A 1 135 ? -7.584 15.991 4.836 1.00 97.69 135 ILE A O 1
ATOM 1032 N N . ASP A 1 136 ? -5.961 14.897 3.716 1.00 96.38 136 ASP A N 1
ATOM 1033 C CA . ASP A 1 136 ? -5.839 15.760 2.545 1.00 96.38 136 ASP A CA 1
ATOM 1034 C C . ASP A 1 136 ? -5.411 14.900 1.335 1.00 96.38 136 ASP A C 1
ATOM 1036 O O . ASP A 1 136 ? -5.566 13.678 1.359 1.00 96.38 136 ASP A O 1
ATOM 1040 N N . LYS A 1 137 ? -4.897 15.513 0.260 1.00 95.12 137 LYS A N 1
ATOM 1041 C CA . LYS A 1 137 ? -4.483 14.805 -0.966 1.00 95.12 137 LYS A CA 1
ATOM 1042 C C . LYS A 1 137 ? -3.210 13.968 -0.812 1.00 95.12 137 LYS A C 1
ATOM 1044 O O . LYS A 1 137 ? -2.984 13.088 -1.637 1.00 95.12 137 LYS A O 1
ATOM 1049 N N . GLU A 1 138 ? -2.386 14.258 0.187 1.00 96.69 138 GLU A N 1
ATOM 1050 C CA . GLU A 1 138 ? -1.055 13.675 0.372 1.00 96.69 138 GLU A CA 1
ATOM 1051 C C . GLU A 1 138 ? -0.884 13.007 1.740 1.00 96.69 138 GLU A C 1
ATOM 1053 O O . GLU A 1 138 ? 0.179 12.460 2.015 1.00 96.69 138 GLU A O 1
ATOM 1058 N N . THR A 1 139 ? -1.926 13.003 2.576 1.00 98.00 139 THR A N 1
ATOM 1059 C CA . THR A 1 139 ? -1.920 12.415 3.916 1.00 98.00 139 THR A CA 1
ATOM 1060 C C . THR A 1 139 ? -3.119 11.504 4.118 1.00 98.00 139 THR A C 1
ATOM 1062 O O . THR A 1 139 ? -4.274 11.929 4.012 1.00 98.00 139 THR A O 1
ATOM 1065 N N . TRP A 1 140 ? -2.867 10.260 4.524 1.00 98.25 140 TRP A N 1
ATOM 1066 C CA . TRP A 1 140 ? -3.931 9.319 4.864 1.00 98.25 140 TRP A CA 1
ATOM 1067 C C . TRP A 1 140 ? -3.601 8.462 6.087 1.00 98.25 140 TRP A C 1
ATOM 1069 O O . TRP A 1 140 ? -2.446 8.174 6.401 1.00 98.25 140 TRP A O 1
ATOM 1079 N N . VAL A 1 141 ? -4.656 8.020 6.772 1.00 98.50 141 VAL A N 1
ATOM 1080 C CA . VAL A 1 141 ? -4.616 7.004 7.827 1.00 98.50 141 VAL A CA 1
ATOM 1081 C C . VAL A 1 141 ? -5.574 5.889 7.443 1.00 98.50 141 VAL A C 1
ATOM 1083 O O . VAL A 1 141 ? -6.723 6.139 7.105 1.00 98.50 141 VAL A O 1
ATOM 1086 N N . MET A 1 142 ? -5.125 4.643 7.510 1.00 98.38 142 MET A N 1
ATOM 1087 C CA . MET A 1 142 ? -5.944 3.473 7.238 1.00 98.38 142 MET A CA 1
ATOM 1088 C C . MET A 1 142 ? -6.013 2.563 8.455 1.00 98.38 142 MET A C 1
ATOM 1090 O O . MET A 1 142 ? -4.984 2.166 8.999 1.00 98.38 142 MET A O 1
ATOM 1094 N N . VAL A 1 143 ? -7.227 2.176 8.836 1.00 98.31 143 VAL A N 1
ATOM 1095 C CA . VAL A 1 143 ? -7.484 1.151 9.850 1.00 98.31 143 VAL A CA 1
ATOM 1096 C C . VAL A 1 143 ? -8.137 -0.067 9.216 1.00 98.31 143 VAL A C 1
ATOM 1098 O O . VAL A 1 143 ? -9.104 0.041 8.462 1.00 98.31 143 VAL A O 1
ATOM 1101 N N . ARG A 1 144 ? -7.593 -1.248 9.511 1.00 97.81 144 ARG A N 1
ATOM 1102 C CA . ARG A 1 144 ? -8.012 -2.505 8.890 1.00 97.81 144 ARG A CA 1
ATOM 1103 C C . ARG A 1 144 ? -8.037 -3.654 9.896 1.00 97.81 144 ARG A C 1
ATOM 1105 O O . ARG A 1 144 ? -6.970 -4.066 10.363 1.00 97.81 144 ARG A O 1
ATOM 1112 N N . PRO A 1 145 ? -9.212 -4.222 10.207 1.00 97.38 145 PRO A N 1
ATOM 1113 C CA . PRO A 1 145 ? -9.306 -5.472 10.952 1.00 97.38 145 PRO A CA 1
ATOM 1114 C C . PRO A 1 145 ? -8.550 -6.601 10.239 1.00 97.38 145 PRO A C 1
ATOM 1116 O O . PRO A 1 145 ? -8.619 -6.735 9.018 1.00 97.38 145 PRO A O 1
ATOM 1119 N N . SER A 1 146 ? -7.813 -7.426 10.981 1.00 93.62 146 SER A N 1
ATOM 1120 C CA . SER A 1 146 ? -7.205 -8.626 10.408 1.00 93.62 146 SER A CA 1
ATOM 1121 C C . SER A 1 146 ? -8.274 -9.677 10.112 1.00 93.62 146 SER A C 1
ATOM 1123 O O . SER A 1 146 ? -9.147 -9.928 10.939 1.00 93.62 146 SER A O 1
ATOM 1125 N N . GLY A 1 147 ? -8.182 -10.328 8.950 1.00 88.50 147 GLY A N 1
ATOM 1126 C CA . GLY A 1 147 ? -9.074 -11.439 8.603 1.00 88.50 147 GLY A CA 1
ATOM 1127 C C . GLY A 1 147 ? -8.770 -12.734 9.362 1.00 88.50 147 GLY A C 1
ATOM 1128 O O . GLY A 1 147 ? -9.653 -13.570 9.516 1.00 88.50 147 GLY A O 1
ATOM 1129 N N . THR A 1 148 ? -7.535 -12.900 9.844 1.00 88.62 148 THR A N 1
ATOM 1130 C CA . THR A 1 148 ? -7.031 -14.163 10.414 1.00 88.62 148 THR A CA 1
ATOM 1131 C C . THR A 1 148 ? -6.545 -14.045 11.856 1.00 88.62 148 THR A C 1
ATOM 1133 O O . THR A 1 148 ? -6.371 -15.057 12.526 1.00 88.62 148 THR A O 1
ATOM 1136 N N . GLU A 1 149 ? -6.321 -12.831 12.357 1.00 92.88 149 GLU A N 1
ATOM 1137 C CA . GLU A 1 149 ? -5.744 -12.597 13.686 1.00 92.88 149 GLU A CA 1
ATOM 1138 C C . GLU A 1 149 ? -6.675 -11.706 14.525 1.00 92.88 149 GLU A C 1
ATOM 1140 O O . GLU A 1 149 ? -7.363 -10.852 13.967 1.00 92.88 1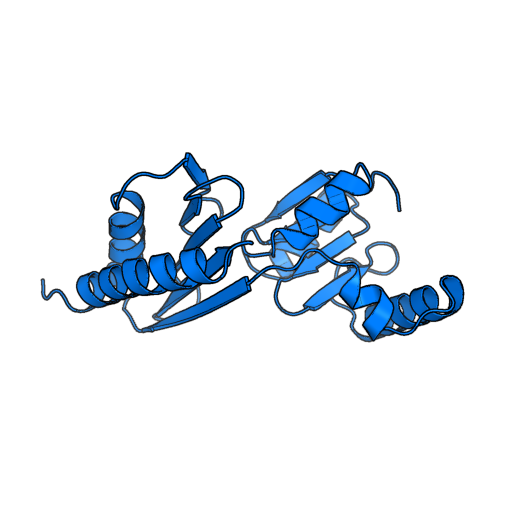49 GLU A O 1
ATOM 1145 N N . PRO A 1 150 ? -6.689 -11.827 15.863 1.00 95.69 150 PRO A N 1
ATOM 1146 C CA . PRO A 1 150 ? -7.450 -10.938 16.739 1.00 95.69 150 PRO A CA 1
ATOM 1147 C C . PRO A 1 150 ? -6.719 -9.595 16.910 1.00 95.69 150 PRO A C 1
ATOM 1149 O O . PRO A 1 150 ? -6.171 -9.275 17.970 1.00 95.69 150 PRO A O 1
ATOM 1152 N N . LEU A 1 151 ? -6.640 -8.823 15.826 1.00 97.50 151 LEU A N 1
ATOM 1153 C CA . LEU A 1 151 ? -6.022 -7.502 15.814 1.00 97.50 151 LEU A CA 1
ATOM 1154 C C . LEU A 1 151 ? -6.626 -6.580 14.751 1.00 97.50 151 LEU A C 1
ATOM 1156 O O . LEU A 1 151 ? -7.159 -7.031 13.736 1.00 97.50 151 LEU A O 1
ATOM 1160 N N . VAL A 1 152 ? -6.441 -5.277 14.950 1.00 98.31 152 VAL A N 1
ATOM 1161 C CA . VAL A 1 152 ? -6.622 -4.232 13.937 1.00 98.31 152 VAL A CA 1
ATOM 1162 C C . VAL A 1 152 ? -5.252 -3.659 13.569 1.00 98.31 152 VAL A C 1
ATOM 1164 O O . VAL A 1 152 ? -4.379 -3.488 14.423 1.00 98.31 152 VAL A O 1
ATOM 1167 N N . ARG A 1 153 ? -5.027 -3.416 12.279 1.00 98.19 153 ARG A N 1
ATOM 1168 C CA . ARG A 1 153 ? -3.817 -2.777 11.755 1.00 98.19 153 ARG A CA 1
ATOM 1169 C C . ARG A 1 153 ? -4.091 -1.307 11.492 1.00 98.19 153 ARG A C 1
ATOM 1171 O O . ARG A 1 153 ? -5.162 -0.970 10.995 1.00 98.19 153 ARG A O 1
ATOM 1178 N N . MET A 1 154 ? -3.106 -0.471 11.783 1.00 98.44 154 MET A N 1
ATOM 1179 C CA . MET A 1 154 ? -3.071 0.926 11.378 1.00 98.44 154 MET A CA 1
ATOM 1180 C C . MET A 1 154 ? -1.919 1.115 10.402 1.00 98.44 154 MET A C 1
ATOM 1182 O O . MET A 1 154 ? -0.802 0.662 10.656 1.00 98.44 154 MET A O 1
ATOM 1186 N N . TYR A 1 155 ? -2.203 1.805 9.313 1.00 98.44 155 TYR A N 1
ATOM 1187 C CA . TYR A 1 155 ? -1.231 2.304 8.360 1.00 98.44 155 TYR A CA 1
ATOM 1188 C C . TYR A 1 155 ? -1.426 3.815 8.282 1.00 98.44 155 TYR A C 1
ATOM 1190 O O . TYR A 1 155 ? -2.552 4.292 8.400 1.00 98.44 155 TYR A O 1
ATOM 1198 N N . ALA A 1 156 ? -0.360 4.572 8.106 1.00 98.44 156 ALA A N 1
ATOM 1199 C CA . ALA A 1 156 ? -0.464 5.986 7.791 1.00 98.44 156 ALA A CA 1
ATOM 1200 C C . ALA A 1 156 ? 0.671 6.376 6.859 1.00 98.44 156 ALA A C 1
ATOM 1202 O O . ALA A 1 156 ? 1.742 5.764 6.893 1.00 98.44 156 ALA A O 1
ATOM 1203 N N . GLU A 1 157 ? 0.424 7.384 6.043 1.00 98.25 157 GLU A N 1
ATOM 1204 C CA . GLU A 1 157 ? 1.391 7.876 5.081 1.00 98.25 157 GLU A CA 1
ATOM 1205 C C . GLU A 1 157 ? 1.196 9.370 4.846 1.00 98.25 157 GLU A C 1
ATOM 1207 O O . GLU A 1 157 ? 0.066 9.859 4.900 1.00 98.25 157 GLU A O 1
ATOM 1212 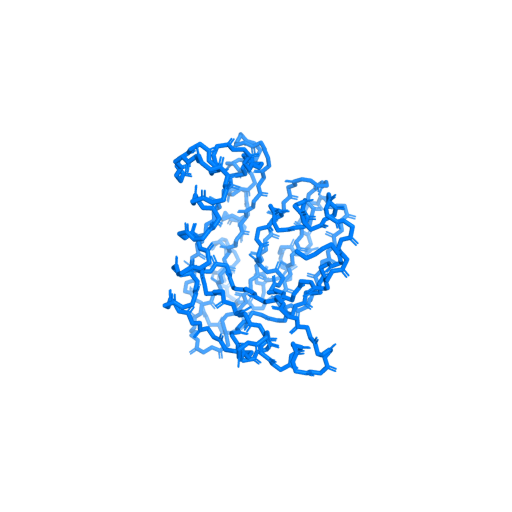N N . SER A 1 158 ? 2.303 10.075 4.616 1.00 98.38 158 SER A N 1
ATOM 1213 C CA . SER A 1 158 ? 2.320 11.504 4.312 1.00 98.38 158 SER A CA 1
ATOM 1214 C C . SER A 1 158 ? 3.567 11.890 3.516 1.00 98.38 158 SER A C 1
ATOM 1216 O O . SER A 1 158 ? 4.620 11.266 3.677 1.00 98.38 158 SER A O 1
ATOM 1218 N N . THR A 1 159 ? 3.487 12.956 2.726 1.00 97.38 159 THR A N 1
ATOM 1219 C CA . THR A 1 159 ? 4.660 13.691 2.205 1.00 97.38 159 THR A CA 1
ATOM 1220 C C . THR A 1 159 ? 5.266 14.637 3.257 1.00 97.38 159 THR A C 1
ATOM 1222 O O . THR A 1 159 ? 6.433 15.012 3.152 1.00 97.38 159 THR A O 1
ATOM 1225 N N . ASP A 1 160 ? 4.519 14.961 4.318 1.00 98.00 160 ASP A N 1
ATOM 1226 C CA . ASP A 1 160 ? 4.942 15.764 5.473 1.00 98.00 160 ASP A CA 1
ATOM 1227 C C . ASP A 1 160 ? 5.107 14.885 6.729 1.00 98.00 160 ASP A C 1
ATOM 1229 O O . ASP A 1 160 ? 4.139 14.345 7.279 1.00 98.00 160 ASP A O 1
ATOM 1233 N N . GLU A 1 161 ? 6.346 14.766 7.213 1.00 98.25 161 GLU A N 1
ATOM 1234 C CA . GLU A 1 161 ? 6.708 13.980 8.397 1.00 98.25 161 GLU A CA 1
ATOM 1235 C C . GLU A 1 161 ? 6.099 14.518 9.701 1.00 98.25 161 GLU A C 1
ATOM 1237 O O . GLU A 1 161 ? 5.700 13.743 10.577 1.00 98.25 161 GLU A O 1
ATOM 1242 N N . MET A 1 162 ? 6.003 15.840 9.861 1.00 98.38 162 MET A N 1
ATOM 1243 C CA . MET A 1 162 ? 5.414 16.446 11.057 1.00 98.38 162 MET A CA 1
ATOM 1244 C C . MET A 1 162 ? 3.915 16.169 11.108 1.00 98.38 162 MET A C 1
ATOM 1246 O O . MET A 1 162 ? 3.392 15.787 12.165 1.00 98.38 162 MET A O 1
ATOM 1250 N N . LEU A 1 163 ? 3.239 16.300 9.965 1.00 97.94 163 LEU A N 1
ATOM 1251 C CA . LEU A 1 163 ? 1.824 15.980 9.841 1.00 97.94 163 LEU A CA 1
ATOM 1252 C C . LEU A 1 163 ? 1.567 14.485 10.057 1.00 97.94 163 LEU A C 1
ATOM 1254 O O . LEU A 1 163 ? 0.674 14.143 10.840 1.00 97.94 163 LEU A O 1
ATOM 1258 N N . LEU A 1 164 ? 2.392 13.601 9.476 1.00 98.56 164 LEU A N 1
ATOM 1259 C CA . LEU A 1 164 ? 2.327 12.158 9.737 1.00 98.56 164 LEU A CA 1
ATOM 1260 C C . LEU A 1 164 ? 2.403 11.883 11.235 1.00 98.56 164 LEU A C 1
ATOM 1262 O O . LEU A 1 164 ? 1.523 11.237 11.798 1.00 98.56 164 LEU A O 1
ATOM 1266 N N . ASN A 1 165 ? 3.437 12.402 11.897 1.00 98.56 165 ASN A N 1
ATOM 1267 C CA . ASN A 1 165 ? 3.666 12.174 13.318 1.00 98.56 165 ASN A CA 1
ATOM 1268 C C . ASN A 1 165 ? 2.510 12.704 14.179 1.00 98.56 165 ASN A C 1
ATOM 1270 O O . ASN A 1 165 ? 2.140 12.079 15.177 1.00 98.56 165 ASN A O 1
ATOM 1274 N N . SER A 1 166 ? 1.917 13.836 13.793 1.00 98.31 166 SER A N 1
ATOM 1275 C CA . SER A 1 166 ? 0.725 14.382 14.443 1.00 98.31 166 SER A CA 1
ATOM 1276 C C . SER A 1 166 ? -0.474 13.436 14.311 1.00 98.31 166 SER A C 1
ATOM 1278 O O . SER A 1 166 ? -1.038 13.012 15.326 1.00 98.31 166 SER A O 1
ATOM 1280 N N . LYS A 1 167 ? -0.805 13.019 13.081 1.00 98.19 167 LYS A N 1
ATOM 1281 C CA . LYS A 1 167 ? -1.955 12.148 12.794 1.00 98.19 167 LYS A CA 1
ATOM 1282 C C . LYS A 1 167 ? -1.778 10.741 13.353 1.00 98.19 167 LYS A C 1
ATOM 1284 O O . LYS A 1 167 ? -2.728 10.167 13.879 1.00 98.19 167 LYS A O 1
ATOM 1289 N N . VAL A 1 168 ? -0.559 10.210 13.348 1.00 98.56 168 VAL A N 1
ATOM 1290 C CA . VAL A 1 168 ? -0.235 8.932 13.989 1.00 98.56 168 VAL A CA 1
ATOM 1291 C C . VAL A 1 168 ? -0.534 8.981 15.485 1.00 98.56 168 VAL A C 1
ATOM 1293 O O . VAL A 1 168 ? -1.216 8.091 15.990 1.00 98.56 168 VAL A O 1
ATOM 1296 N N . ARG A 1 169 ? -0.077 10.018 16.204 1.00 98.56 169 ARG A N 1
ATOM 1297 C CA . ARG A 1 169 ? -0.359 10.159 17.645 1.00 98.56 169 ARG A CA 1
ATOM 1298 C C . ARG A 1 169 ? -1.854 10.291 17.925 1.00 98.56 169 ARG A C 1
ATOM 1300 O O . ARG A 1 169 ? -2.350 9.670 18.862 1.00 98.56 169 ARG A O 1
ATOM 1307 N N . GLU A 1 170 ? -2.549 11.093 17.127 1.00 98.00 170 GLU A N 1
ATOM 1308 C CA . GLU A 1 170 ? -3.989 11.334 17.233 1.00 98.00 170 GLU A CA 1
ATOM 1309 C C . GLU A 1 170 ? -4.796 10.035 17.074 1.00 98.00 170 GLU A C 1
ATOM 1311 O O . GLU A 1 170 ? -5.497 9.618 17.997 1.00 98.00 170 GLU A O 1
ATOM 1316 N N . TYR A 1 171 ? -4.631 9.342 15.945 1.00 98.31 171 TYR A N 1
ATOM 1317 C CA . TYR A 1 171 ? -5.383 8.122 15.650 1.00 98.31 171 TYR A CA 1
ATOM 1318 C C . TYR A 1 171 ? -4.978 6.951 16.543 1.00 98.31 171 TYR A C 1
ATOM 1320 O O . TYR A 1 171 ? -5.829 6.156 16.929 1.00 98.31 171 TYR A O 1
ATOM 1328 N N . ARG A 1 172 ? -3.706 6.851 16.945 1.00 98.38 172 ARG A N 1
ATOM 1329 C CA . ARG A 1 172 ? -3.268 5.820 17.892 1.00 98.38 172 ARG A CA 1
ATOM 1330 C C . ARG A 1 172 ? -3.974 5.956 19.243 1.00 98.38 172 ARG A C 1
ATOM 1332 O O . ARG A 1 172 ? -4.475 4.956 19.748 1.00 98.38 172 ARG A O 1
ATOM 1339 N N . ARG A 1 173 ? -4.084 7.177 19.786 1.00 97.94 173 ARG A N 1
ATOM 1340 C CA . ARG A 1 173 ? -4.840 7.435 21.028 1.00 97.94 173 ARG A CA 1
ATOM 1341 C C . ARG A 1 173 ? -6.311 7.058 20.882 1.00 97.94 173 ARG A C 1
ATOM 1343 O O . ARG A 1 173 ? -6.867 6.449 21.790 1.00 97.94 173 ARG A O 1
ATOM 1350 N N . LEU A 1 174 ? -6.923 7.379 19.742 1.00 97.88 174 LEU A N 1
ATOM 1351 C CA . LEU A 1 174 ? -8.310 7.012 19.457 1.00 97.88 174 LEU A CA 1
ATOM 1352 C C . LEU A 1 174 ? -8.506 5.488 19.412 1.00 97.88 174 LEU A C 1
ATOM 1354 O O . LEU A 1 174 ? -9.440 4.967 20.024 1.00 97.88 174 LEU A O 1
ATOM 1358 N N . ILE A 1 175 ? -7.618 4.772 18.716 1.00 98.06 175 ILE A N 1
ATOM 1359 C CA . ILE A 1 175 ? -7.653 3.308 18.595 1.00 98.06 175 ILE A CA 1
ATOM 1360 C C . ILE A 1 175 ? -7.498 2.662 19.974 1.00 98.06 175 ILE A C 1
ATOM 1362 O O . ILE A 1 175 ? -8.316 1.830 20.359 1.00 98.06 175 ILE A O 1
ATOM 1366 N N . GLU A 1 176 ? -6.476 3.062 20.733 1.00 97.62 176 GLU A N 1
ATOM 1367 C CA . GLU A 1 176 ? -6.208 2.523 22.069 1.00 97.62 176 GLU A CA 1
ATOM 1368 C C . GLU A 1 176 ? -7.348 2.834 23.043 1.00 97.62 176 GLU A C 1
ATOM 1370 O O . GLU A 1 176 ? -7.780 1.944 23.773 1.00 97.62 176 GLU A O 1
ATOM 1375 N N . GLY A 1 177 ? -7.896 4.053 23.006 1.00 97.25 177 GLY A N 1
ATOM 1376 C CA . GLY A 1 177 ? -9.076 4.421 23.788 1.00 97.25 177 GLY A CA 1
ATOM 1377 C C . GLY A 1 177 ? -10.288 3.552 23.450 1.00 97.25 177 GLY A C 1
ATOM 1378 O O . GLY A 1 177 ? -10.915 2.999 24.346 1.00 97.25 177 GLY A O 1
ATOM 1379 N N . THR A 1 178 ? -10.565 3.339 22.162 1.00 96.94 178 THR A N 1
ATOM 1380 C CA . THR A 1 178 ? -11.700 2.511 21.712 1.00 96.94 178 THR A CA 1
ATOM 1381 C C . THR A 1 178 ? -11.557 1.046 22.148 1.00 96.94 178 THR A C 1
ATOM 1383 O O . THR A 1 178 ? -12.533 0.410 22.558 1.00 96.94 178 THR A O 1
ATOM 1386 N N . ILE A 1 179 ? -10.335 0.504 22.093 1.00 96.62 179 ILE A N 1
ATOM 1387 C CA . ILE A 1 179 ? -10.041 -0.869 22.525 1.00 96.62 179 ILE A CA 1
ATOM 1388 C C . ILE A 1 179 ? -10.180 -1.011 24.046 1.00 96.62 179 ILE A C 1
ATOM 1390 O O . ILE A 1 179 ? -10.741 -2.006 24.504 1.00 96.62 179 ILE A O 1
ATOM 1394 N N . ASN A 1 180 ? -9.703 -0.024 24.810 1.00 92.56 180 ASN A N 1
ATOM 1395 C CA . ASN A 1 180 ? -9.651 -0.072 26.273 1.00 92.56 180 ASN A CA 1
ATOM 1396 C C . ASN A 1 180 ? -10.949 0.374 26.965 1.00 92.56 180 ASN A C 1
ATOM 1398 O O . ASN A 1 180 ? -11.102 0.122 28.159 1.00 92.56 180 ASN A O 1
ATOM 1402 N N . CYS A 1 181 ? -11.885 1.020 26.262 1.00 81.75 181 CYS A N 1
ATOM 1403 C CA . CYS A 1 181 ? -13.214 1.296 26.806 1.00 81.75 181 CYS A CA 1
ATOM 1404 C C . CYS A 1 181 ? -13.927 -0.026 27.133 1.00 81.75 181 CYS A C 1
ATOM 1406 O O . CYS A 1 181 ? -14.294 -0.784 26.227 1.00 81.75 181 CYS A O 1
ATOM 1408 N N . ALA A 1 182 ? -14.114 -0.293 28.427 1.00 58.06 182 ALA A N 1
ATOM 1409 C CA . ALA A 1 182 ? -14.984 -1.359 28.905 1.00 58.06 182 ALA A CA 1
ATOM 1410 C C . ALA A 1 182 ? -16.419 -1.111 28.411 1.00 58.06 182 ALA A C 1
ATOM 1412 O O . ALA A 1 182 ? -16.859 0.039 28.350 1.00 58.06 182 ALA A O 1
ATOM 1413 N N . LEU A 1 183 ? -17.094 -2.190 28.006 1.00 51.22 183 LEU A N 1
ATOM 1414 C CA . LEU A 1 183 ? -18.544 -2.198 27.806 1.00 51.22 183 LEU A CA 1
ATOM 1415 C C . LEU A 1 183 ? -19.248 -2.084 29.159 1.00 51.22 183 LEU A C 1
ATOM 1417 O O . LEU A 1 183 ? -18.738 -2.709 30.117 1.00 51.22 183 LEU A O 1
#

Radius of gyration: 17.86 Å; chains: 1; bounding box: 42×31×50 Å